Protein AF-A0A1I6L3K9-F1 (afdb_monomer_lite)

Secondary structure (DSSP, 8-state):
---S--THHHHHTT-SS-HHHHHHS-HHHIIIIIIIIIIHHHHHHTSTT-EEEEE----SS-----EEEE-TTS-EEEEEEEEE--SSPP-GGGG--EETTEETTSHHHHHHHHHHHS-TTSTTTSHHHHHHHHTT-EEEEEEEEE-SS------TTGGGGT-SEEEEEE--STT-

Structure (mmCIF, N/CA/C/O backbone):
data_AF-A0A1I6L3K9-F1
#
_entry.id   AF-A0A1I6L3K9-F1
#
loop_
_atom_site.group_PDB
_atom_site.id
_atom_site.type_symbol
_atom_site.label_atom_id
_atom_site.label_alt_id
_atom_site.label_comp_id
_atom_site.label_asym_id
_atom_site.label_entity_id
_atom_site.label_seq_id
_atom_site.pdbx_PDB_ins_code
_atom_site.Cartn_x
_atom_site.Cartn_y
_atom_site.Cartn_z
_atom_site.occupancy
_atom_site.B_iso_or_equiv
_atom_site.auth_seq_id
_atom_site.auth_comp_id
_atom_site.auth_asym_id
_atom_site.auth_atom_id
_atom_site.pdbx_PDB_model_num
ATOM 1 N N . MET A 1 1 ? -0.850 -16.340 -0.230 1.00 39.25 1 MET A N 1
ATOM 2 C CA . MET A 1 1 ? -1.674 -16.307 -1.456 1.00 39.25 1 MET A CA 1
ATOM 3 C C . MET A 1 1 ? -0.752 -16.142 -2.653 1.00 39.25 1 MET A C 1
ATOM 5 O O . MET A 1 1 ? 0.191 -15.374 -2.542 1.00 39.25 1 MET A O 1
ATOM 9 N N . SER A 1 2 ? -0.972 -16.875 -3.748 1.00 36.31 2 SER A N 1
ATOM 10 C CA . SER A 1 2 ? -0.438 -16.487 -5.064 1.00 36.31 2 SER A CA 1
ATOM 11 C C . SER A 1 2 ? -1.512 -15.636 -5.720 1.00 36.31 2 SER A C 1
ATOM 13 O O . SER A 1 2 ? -2.656 -16.085 -5.793 1.00 36.31 2 SER A O 1
ATOM 15 N N . TYR A 1 3 ? -1.167 -14.425 -6.141 1.00 49.56 3 TYR A N 1
ATOM 16 C CA . TYR A 1 3 ? -2.095 -13.594 -6.895 1.00 49.56 3 TYR A CA 1
ATOM 17 C C . TYR A 1 3 ? -2.352 -14.224 -8.271 1.00 49.56 3 TYR A C 1
ATOM 19 O O . TYR A 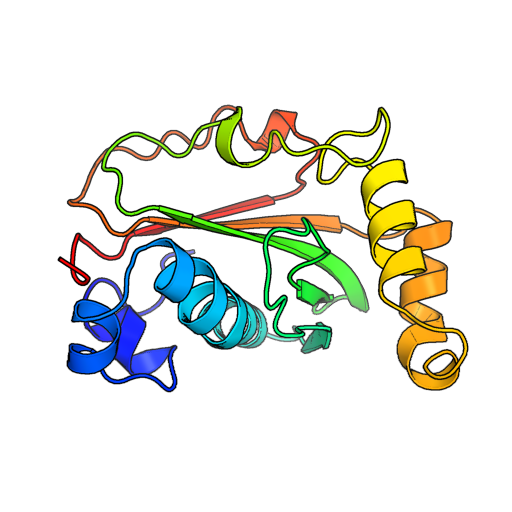1 3 ? -1.430 -14.788 -8.858 1.00 49.56 3 TYR A O 1
ATOM 27 N N . PRO A 1 4 ? -3.595 -14.194 -8.778 1.00 48.88 4 PRO A N 1
ATOM 28 C CA . PRO A 1 4 ? -3.998 -14.952 -9.966 1.00 48.88 4 PRO A CA 1
ATOM 29 C C . PRO A 1 4 ? -3.436 -14.447 -11.312 1.00 48.88 4 PRO A C 1
ATOM 31 O O . PRO A 1 4 ? -3.814 -14.976 -12.353 1.00 48.88 4 PRO A O 1
ATOM 34 N N . GLY A 1 5 ? -2.498 -13.500 -11.321 1.00 58.50 5 GLY A N 1
ATOM 35 C CA . GLY A 1 5 ? -1.764 -13.087 -12.513 1.00 58.50 5 GLY A CA 1
ATOM 36 C C . GLY A 1 5 ? -0.334 -12.742 -12.127 1.00 58.50 5 GLY A C 1
ATOM 37 O O . GLY A 1 5 ? -0.126 -11.846 -11.320 1.00 58.50 5 GLY A O 1
ATOM 38 N N . ASP A 1 6 ? 0.640 -13.459 -12.679 1.00 67.31 6 ASP A N 1
ATOM 39 C CA . ASP A 1 6 ? 2.046 -13.052 -12.638 1.00 67.31 6 ASP A CA 1
ATOM 40 C C . ASP A 1 6 ? 2.389 -12.403 -13.993 1.00 67.31 6 ASP A C 1
ATOM 42 O O . ASP A 1 6 ? 1.779 -12.710 -15.027 1.00 67.31 6 ASP A O 1
ATOM 46 N N . GLY A 1 7 ? 3.393 -11.528 -14.035 1.00 76.25 7 GLY A N 1
ATOM 47 C CA . GLY A 1 7 ? 3.878 -10.988 -15.309 1.00 76.25 7 GLY A CA 1
ATOM 48 C C . GLY A 1 7 ? 2.993 -9.897 -15.916 1.00 76.25 7 GLY A C 1
ATOM 49 O O . GLY A 1 7 ? 2.354 -9.123 -15.217 1.00 76.25 7 GLY A O 1
ATOM 50 N N . GLU A 1 8 ? 2.940 -9.849 -17.248 1.00 82.06 8 GLU A N 1
ATOM 51 C CA . GLU A 1 8 ? 2.113 -8.893 -18.006 1.00 82.06 8 GLU A CA 1
ATOM 52 C C . GLU A 1 8 ? 0.620 -9.020 -17.683 1.00 82.06 8 GLU A C 1
ATOM 54 O O . GLU A 1 8 ? -0.104 -8.024 -17.650 1.00 82.06 8 GLU A O 1
ATOM 59 N N . SER A 1 9 ? 0.167 -10.245 -17.390 1.00 83.25 9 SER A N 1
ATOM 60 C CA . SER A 1 9 ? -1.221 -10.510 -17.001 1.00 83.25 9 SER A CA 1
ATOM 61 C C . SER A 1 9 ? -1.612 -9.807 -15.703 1.00 83.25 9 SER A C 1
ATOM 63 O O . SER A 1 9 ? -2.775 -9.459 -15.532 1.00 83.25 9 SER A O 1
ATOM 65 N N . PHE A 1 10 ? -0.643 -9.561 -14.815 1.00 85.62 10 PHE A N 1
ATOM 66 C CA . PHE A 1 10 ? -0.867 -8.804 -13.595 1.00 85.62 10 PHE A CA 1
ATOM 67 C C . PHE A 1 10 ? -1.257 -7.364 -13.918 1.00 85.62 10 PHE A C 1
ATOM 69 O O . PHE A 1 10 ? -2.342 -6.945 -13.549 1.00 85.62 10 PHE A O 1
ATOM 76 N N . TYR A 1 11 ? -0.427 -6.633 -14.660 1.00 86.25 11 TYR A N 1
ATOM 77 C CA . TYR A 1 11 ? -0.706 -5.231 -14.976 1.00 86.25 11 TYR A CA 1
ATOM 78 C C . TYR A 1 11 ? -1.984 -5.076 -15.798 1.00 86.25 11 TYR A C 1
ATOM 80 O O . TYR A 1 11 ? -2.878 -4.340 -15.421 1.00 86.25 11 TYR A O 1
ATOM 88 N N . THR A 1 12 ? -2.127 -5.864 -16.862 1.00 86.69 12 THR A N 1
ATOM 89 C CA . THR A 1 12 ? -3.289 -5.769 -17.765 1.00 86.69 12 THR A CA 1
ATOM 90 C C . THR A 1 12 ? -4.627 -6.161 -17.137 1.00 86.69 12 THR A C 1
ATOM 92 O O . THR A 1 12 ? -5.667 -5.850 -17.707 1.00 86.69 12 THR A O 1
ATOM 95 N N . SER A 1 13 ? -4.613 -6.877 -16.010 1.00 84.88 13 SER A N 1
ATOM 96 C CA . SER A 1 13 ? -5.835 -7.275 -15.302 1.00 84.88 13 SER A CA 1
ATOM 97 C C . SER A 1 13 ? -6.054 -6.505 -14.007 1.00 84.88 13 SER A C 1
ATOM 99 O O . SER A 1 13 ? -6.991 -6.864 -13.307 1.00 84.88 13 SER A O 1
ATOM 101 N N . ASN A 1 14 ? -5.151 -5.599 -13.621 1.00 85.38 14 ASN A N 1
ATOM 102 C CA . ASN A 1 14 ? -5.256 -4.866 -12.356 1.00 85.38 14 ASN A CA 1
ATOM 103 C C . ASN A 1 14 ? -4.962 -3.364 -12.498 1.00 85.38 14 ASN A C 1
ATOM 105 O O . ASN A 1 14 ? -4.715 -2.703 -11.499 1.00 85.38 14 ASN A O 1
ATOM 109 N N . SER A 1 15 ? -4.867 -2.851 -13.724 1.00 86.31 15 SER A N 1
ATOM 110 C CA . SER A 1 15 ? -4.600 -1.441 -13.983 1.00 86.31 15 SER A CA 1
ATOM 111 C C . SER A 1 15 ? -5.435 -0.944 -15.149 1.00 86.31 15 SER A C 1
ATOM 113 O O . SER A 1 15 ? -5.666 -1.682 -16.114 1.00 86.31 15 SER A O 1
ATOM 115 N N . ASP A 1 16 ? -5.838 0.317 -15.055 1.00 89.38 16 ASP A N 1
ATOM 116 C CA . ASP A 1 16 ? -6.509 1.057 -16.116 1.00 89.38 16 ASP A CA 1
ATOM 117 C C . ASP A 1 16 ? -5.532 1.468 -17.231 1.00 89.38 16 ASP A C 1
ATOM 119 O O . ASP A 1 16 ? -5.948 1.750 -18.361 1.00 89.38 16 ASP A O 1
ATOM 123 N N . TYR A 1 17 ? -4.225 1.432 -16.956 1.00 89.38 17 TYR A N 1
ATOM 124 C CA . TYR A 1 17 ? -3.174 1.704 -17.926 1.00 89.38 17 TYR A CA 1
ATOM 125 C C . TYR A 1 17 ? -2.864 0.475 -18.781 1.00 89.38 17 TYR A C 1
ATOM 127 O O . TYR A 1 17 ? -2.701 -0.656 -18.307 1.00 89.38 17 TYR A O 1
ATOM 135 N N . SER A 1 18 ? -2.686 0.698 -20.082 1.00 91.94 18 SER A N 1
ATOM 136 C CA . SER A 1 18 ? -2.143 -0.338 -20.949 1.00 91.94 18 SER A CA 1
ATOM 137 C C . SER A 1 18 ? -0.681 -0.624 -20.605 1.00 91.94 18 SER A C 1
ATOM 139 O O . SER A 1 18 ? 0.067 0.226 -20.122 1.00 91.94 18 SER A O 1
ATOM 141 N N . LEU A 1 19 ? -0.226 -1.838 -20.918 1.00 90.81 19 LEU A N 1
ATOM 142 C CA . LEU A 1 19 ? 1.160 -2.223 -20.665 1.00 90.81 19 LEU A CA 1
ATOM 143 C C . LEU A 1 19 ? 2.177 -1.325 -21.393 1.00 90.81 19 LEU A C 1
ATOM 145 O O . LEU A 1 19 ? 3.282 -1.121 -20.892 1.00 90.81 19 LEU A O 1
ATOM 149 N N . ASP A 1 20 ? 1.818 -0.807 -22.566 1.00 92.81 20 ASP A N 1
ATOM 150 C CA . ASP A 1 20 ? 2.685 0.098 -23.318 1.00 92.81 20 ASP A CA 1
ATOM 151 C C . ASP A 1 20 ? 2.799 1.461 -22.617 1.00 92.81 20 ASP A C 1
ATOM 153 O O . ASP A 1 20 ? 3.908 1.975 -22.500 1.00 92.81 20 ASP A O 1
ATOM 157 N N . GLU A 1 21 ? 1.705 1.991 -22.055 1.00 93.50 21 GLU A N 1
ATOM 158 C CA . GLU A 1 21 ? 1.731 3.216 -21.238 1.00 93.50 21 GLU A CA 1
ATOM 159 C C . GLU A 1 21 ? 2.602 3.029 -19.990 1.00 93.50 21 GLU A C 1
ATOM 161 O O . GLU A 1 21 ? 3.506 3.826 -19.742 1.00 93.50 21 GLU A O 1
ATOM 166 N N . ILE A 1 22 ? 2.423 1.921 -19.264 1.00 91.75 22 ILE A N 1
ATOM 167 C CA . ILE A 1 22 ? 3.202 1.613 -18.052 1.00 91.75 22 ILE A CA 1
ATOM 168 C C . ILE A 1 22 ? 4.707 1.525 -18.354 1.00 91.75 22 ILE A C 1
ATOM 170 O O . ILE A 1 22 ? 5.534 1.941 -17.545 1.00 91.75 22 ILE A O 1
ATOM 174 N N . ARG A 1 23 ? 5.098 0.995 -19.519 1.00 92.06 23 ARG A N 1
A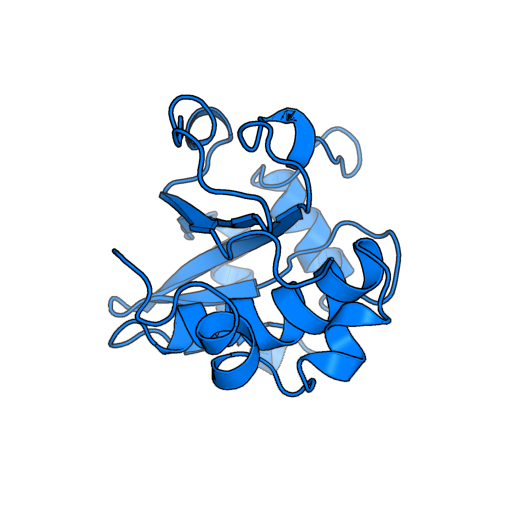TOM 175 C CA . ARG A 1 23 ? 6.512 0.899 -19.934 1.00 92.06 23 ARG A CA 1
ATOM 176 C C . ARG A 1 23 ? 7.146 2.248 -20.272 1.00 92.06 23 ARG A C 1
ATOM 178 O O . ARG A 1 23 ? 8.372 2.357 -20.260 1.00 92.06 23 ARG A O 1
ATOM 185 N N . GLU A 1 24 ? 6.341 3.252 -20.602 1.00 92.69 24 GLU A N 1
ATOM 186 C CA . GLU A 1 24 ? 6.807 4.617 -20.863 1.00 92.69 24 GLU A CA 1
ATOM 187 C C . GLU A 1 24 ? 6.917 5.453 -19.576 1.00 92.69 24 GLU A C 1
ATOM 189 O O . GLU A 1 24 ? 7.620 6.469 -19.559 1.00 92.69 24 GLU A O 1
ATOM 194 N N . MET A 1 25 ? 6.277 5.007 -18.491 1.00 91.81 25 MET A N 1
ATOM 195 C CA . MET A 1 25 ? 6.297 5.660 -17.185 1.00 91.81 25 MET A CA 1
ATOM 196 C C . MET A 1 25 ? 7.617 5.438 -16.444 1.00 91.81 25 MET A C 1
ATOM 198 O O . MET A 1 25 ? 8.322 4.437 -16.601 1.00 91.81 25 MET A O 1
ATOM 202 N N . ASN A 1 26 ? 7.966 6.395 -15.586 1.00 90.50 26 ASN A N 1
ATOM 203 C CA . ASN A 1 26 ? 9.093 6.227 -14.680 1.00 90.50 26 ASN A CA 1
ATOM 204 C C . ASN A 1 26 ? 8.649 5.448 -13.419 1.00 90.50 26 ASN A C 1
ATOM 206 O O . ASN A 1 26 ? 7.466 5.369 -13.112 1.00 90.50 26 ASN A O 1
ATOM 210 N N . ASN A 1 27 ? 9.586 4.875 -12.653 1.00 89.00 27 ASN A N 1
ATOM 211 C CA . ASN A 1 27 ? 9.233 4.048 -11.486 1.00 89.00 27 ASN A CA 1
ATOM 212 C C . ASN A 1 27 ? 8.399 4.772 -10.415 1.00 89.00 27 ASN A C 1
ATOM 214 O O . ASN A 1 27 ? 7.709 4.101 -9.658 1.00 89.00 27 ASN A O 1
ATOM 218 N N . GLN A 1 28 ? 8.544 6.090 -10.277 1.00 87.88 28 GLN A N 1
ATOM 219 C CA . GLN A 1 28 ? 7.754 6.866 -9.327 1.00 87.88 28 GLN A CA 1
ATOM 220 C C . GLN A 1 28 ? 6.300 6.936 -9.795 1.00 87.88 28 GLN A C 1
ATOM 222 O O . GLN A 1 28 ? 5.419 6.614 -9.010 1.00 87.88 28 GLN A O 1
ATOM 227 N N . ASP A 1 29 ? 6.079 7.249 -11.072 1.00 90.19 29 ASP A N 1
ATOM 228 C CA . ASP A 1 29 ? 4.739 7.313 -11.668 1.00 90.19 29 ASP A CA 1
ATOM 229 C C . ASP A 1 29 ? 4.073 5.927 -11.652 1.00 90.19 29 ASP A C 1
ATOM 231 O O . ASP A 1 29 ? 2.916 5.803 -11.289 1.00 90.19 29 ASP A O 1
ATOM 235 N N . ILE A 1 30 ? 4.813 4.847 -11.943 1.00 90.50 30 ILE A N 1
ATOM 236 C CA . ILE A 1 30 ? 4.281 3.475 -11.807 1.00 90.50 30 ILE A CA 1
ATOM 237 C C . ILE A 1 30 ? 3.890 3.182 -10.350 1.00 90.50 30 ILE A C 1
ATOM 239 O O . ILE A 1 30 ? 2.927 2.468 -10.095 1.00 90.50 30 ILE A O 1
ATOM 243 N N . GLY A 1 31 ? 4.653 3.688 -9.380 1.00 89.56 31 GLY A N 1
ATOM 244 C CA . GLY A 1 31 ? 4.325 3.525 -7.967 1.00 89.56 31 GLY A CA 1
ATOM 245 C C . GLY A 1 31 ? 3.006 4.193 -7.602 1.00 89.56 31 GLY A C 1
ATOM 246 O O . GLY A 1 31 ? 2.108 3.512 -7.121 1.00 89.56 31 GLY A O 1
ATOM 247 N N . ALA A 1 32 ? 2.897 5.486 -7.892 1.00 87.12 32 ALA A N 1
ATOM 248 C CA . ALA A 1 32 ? 1.748 6.297 -7.509 1.00 87.12 32 ALA A CA 1
ATOM 249 C C . ALA A 1 32 ? 0.505 6.005 -8.368 1.00 87.12 32 ALA A C 1
ATOM 251 O O . ALA A 1 32 ? -0.546 5.650 -7.851 1.00 87.12 32 ALA A O 1
ATOM 252 N N . ASP A 1 33 ? 0.631 6.093 -9.690 1.00 88.12 33 ASP A N 1
ATOM 253 C CA . ASP A 1 33 ? -0.531 6.112 -10.586 1.00 88.12 33 ASP A CA 1
ATOM 254 C C . ASP A 1 33 ? -1.013 4.704 -10.959 1.00 88.12 33 ASP A C 1
ATOM 256 O O . ASP A 1 33 ? -2.161 4.509 -11.319 1.00 88.12 33 ASP A O 1
ATOM 260 N N . VAL A 1 34 ? -0.136 3.698 -10.911 1.00 90.31 34 VAL A N 1
ATOM 261 C CA . VAL A 1 34 ? -0.488 2.328 -11.328 1.00 90.31 34 VAL A CA 1
ATOM 262 C C . VAL A 1 34 ? -0.636 1.417 -10.117 1.00 90.31 34 VAL A C 1
ATOM 264 O O . VAL A 1 34 ? -1.580 0.637 -10.017 1.00 90.31 34 VAL A O 1
ATOM 267 N N . VAL A 1 35 ? 0.331 1.451 -9.199 1.00 90.88 35 VAL A N 1
ATOM 268 C CA . VAL A 1 35 ? 0.367 0.503 -8.084 1.00 90.88 35 VAL A CA 1
ATOM 269 C C . VAL A 1 35 ? -0.513 0.944 -6.917 1.00 90.88 35 VAL A C 1
ATOM 271 O O . VAL A 1 35 ? -1.239 0.104 -6.388 1.00 90.88 35 VAL A O 1
ATOM 274 N N . GLU A 1 36 ? -0.435 2.208 -6.504 1.00 90.06 36 GLU A N 1
ATOM 275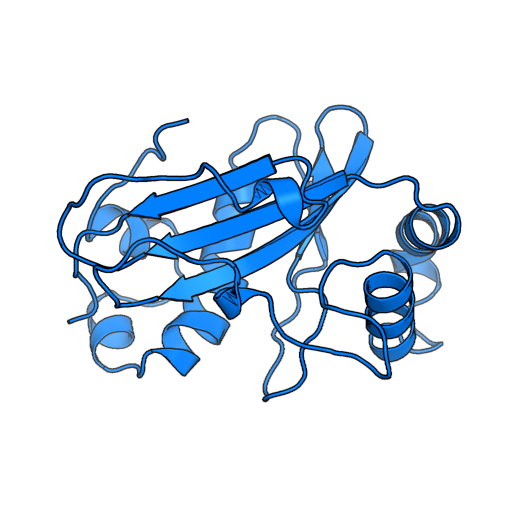 C CA . GLU A 1 36 ? -1.232 2.762 -5.401 1.00 90.06 36 GLU A CA 1
ATOM 276 C C . GLU A 1 36 ? -2.692 3.014 -5.809 1.00 90.06 36 GLU A C 1
ATOM 278 O O . GLU A 1 36 ? -3.582 2.660 -5.040 1.00 90.06 36 GLU A O 1
ATOM 283 N N . GLU A 1 37 ? -2.944 3.548 -7.010 1.00 87.62 37 GLU A N 1
ATOM 284 C CA . GLU A 1 37 ? -4.298 3.916 -7.464 1.00 87.62 37 GLU A CA 1
ATOM 285 C C . GLU A 1 37 ? -5.124 2.727 -7.987 1.00 87.62 37 GLU A C 1
ATOM 287 O O . GLU A 1 37 ? -6.265 2.550 -7.565 1.00 87.62 37 GLU A O 1
ATOM 292 N N . ASP A 1 38 ? -4.552 1.868 -8.839 1.00 89.31 38 ASP A N 1
ATOM 293 C CA . ASP A 1 38 ? -5.323 0.776 -9.451 1.00 89.31 38 ASP A CA 1
ATOM 294 C C . ASP A 1 38 ? -5.084 -0.567 -8.749 1.00 89.31 38 ASP A C 1
ATOM 296 O O . ASP A 1 38 ? -5.992 -1.232 -8.238 1.00 89.31 38 ASP A O 1
ATOM 300 N N . ILE A 1 39 ? -3.819 -0.995 -8.728 1.00 90.62 39 ILE A N 1
ATOM 301 C CA . ILE A 1 39 ? -3.481 -2.387 -8.434 1.00 90.62 39 ILE A CA 1
ATOM 302 C C . ILE A 1 39 ? -3.745 -2.714 -6.969 1.00 90.62 39 ILE A C 1
ATOM 304 O O . ILE A 1 39 ? -4.320 -3.759 -6.673 1.00 90.62 39 ILE A O 1
ATOM 308 N N . ALA A 1 40 ? -3.277 -1.896 -6.027 1.00 91.38 40 ALA A N 1
ATOM 309 C CA . ALA A 1 40 ? -3.404 -2.219 -4.611 1.00 91.38 40 ALA A CA 1
ATOM 310 C C . ALA A 1 40 ? -4.869 -2.263 -4.139 1.00 91.38 40 ALA A C 1
ATOM 312 O O . ALA A 1 40 ? -5.218 -3.276 -3.516 1.00 91.38 40 ALA A O 1
ATOM 313 N N . PRO A 1 41 ? -5.735 -1.281 -4.465 1.00 91.62 41 PRO A N 1
ATOM 314 C CA . PRO A 1 41 ? -7.165 -1.366 -4.186 1.00 91.62 41 PRO A CA 1
ATOM 315 C C . PRO A 1 41 ? -7.801 -2.613 -4.800 1.00 91.62 41 PRO A C 1
ATOM 317 O O . PRO A 1 41 ? -8.414 -3.397 -4.076 1.00 91.62 41 PRO A O 1
ATOM 320 N N . GLU A 1 42 ? -7.552 -2.902 -6.082 1.00 91.00 42 GLU A N 1
ATOM 321 C CA . GLU A 1 42 ? -8.132 -4.086 -6.722 1.00 91.00 42 GLU A CA 1
ATOM 322 C C . GLU A 1 42 ? -7.651 -5.400 -6.075 1.00 91.00 42 GLU A C 1
ATOM 324 O O . GLU A 1 42 ? -8.423 -6.346 -5.871 1.00 91.00 42 GLU A O 1
ATOM 329 N N . LEU A 1 43 ? -6.372 -5.492 -5.698 1.00 89.12 43 LEU A N 1
ATOM 330 C CA . LEU A 1 43 ? -5.844 -6.659 -4.988 1.00 89.12 43 LEU A CA 1
ATOM 331 C C . LEU A 1 43 ? -6.476 -6.852 -3.606 1.00 89.12 43 LEU A C 1
ATOM 333 O O . LEU A 1 43 ? -6.502 -7.988 -3.112 1.00 89.12 43 LEU A O 1
ATOM 337 N N . ILE A 1 44 ? -6.919 -5.770 -2.967 1.00 91.56 44 ILE A N 1
ATOM 338 C CA . ILE A 1 44 ? -7.634 -5.802 -1.694 1.00 91.56 44 ILE A CA 1
ATOM 339 C C . ILE A 1 44 ? -9.085 -6.230 -1.920 1.00 91.56 44 ILE A C 1
ATOM 341 O O . ILE A 1 44 ? -9.513 -7.191 -1.287 1.00 91.56 44 ILE A O 1
ATOM 345 N N . GLU A 1 45 ? -9.806 -5.618 -2.859 1.00 90.62 45 GLU A N 1
ATOM 346 C CA . GLU A 1 45 ? -11.216 -5.932 -3.155 1.00 90.62 45 GLU A CA 1
ATOM 347 C C . GLU A 1 45 ? -11.426 -7.361 -3.680 1.00 90.62 45 GLU A C 1
ATOM 349 O O . GLU A 1 45 ? -12.479 -7.971 -3.495 1.00 90.62 45 GLU A O 1
ATOM 354 N N . ARG A 1 46 ? -10.401 -7.966 -4.293 1.00 89.56 46 ARG A N 1
ATOM 355 C CA . ARG A 1 46 ? -10.422 -9.389 -4.677 1.00 89.56 46 ARG A CA 1
ATOM 356 C C . ARG A 1 46 ? -10.423 -10.349 -3.482 1.00 89.56 46 ARG A C 1
ATOM 358 O O . ARG A 1 46 ? -10.641 -11.551 -3.672 1.00 89.56 46 ARG A O 1
ATOM 365 N N . ARG A 1 47 ? -10.131 -9.876 -2.267 1.00 89.88 47 ARG A N 1
ATOM 366 C CA . ARG A 1 47 ? -10.222 -10.681 -1.043 1.00 89.88 47 ARG A CA 1
ATOM 367 C C . ARG A 1 47 ? -11.695 -10.767 -0.640 1.00 89.88 47 ARG A C 1
ATOM 369 O O . ARG A 1 47 ? -12.365 -9.758 -0.477 1.00 89.88 47 ARG A O 1
ATOM 376 N N . ASP A 1 48 ? -12.199 -11.987 -0.471 1.00 92.31 48 ASP A N 1
ATOM 377 C CA . ASP A 1 48 ? -13.618 -12.217 -0.171 1.00 92.31 48 ASP A CA 1
ATOM 378 C C . ASP A 1 48 ? -14.058 -11.464 1.095 1.00 92.31 48 ASP A C 1
ATOM 380 O O . ASP A 1 48 ? -13.467 -11.643 2.161 1.00 92.31 48 ASP A O 1
ATOM 384 N N . GLY A 1 49 ? -15.080 -10.616 0.956 1.00 91.88 49 GLY A N 1
ATOM 385 C CA . GLY A 1 49 ? -15.638 -9.800 2.035 1.00 91.88 49 GLY A CA 1
ATOM 386 C C . GLY A 1 49 ? -14.863 -8.525 2.381 1.00 91.88 49 GLY A C 1
ATOM 387 O O . GLY A 1 49 ? -15.229 -7.881 3.359 1.00 91.88 49 GLY A O 1
ATOM 388 N N . TRP A 1 50 ? -13.821 -8.162 1.630 1.00 95.25 50 TRP A N 1
ATOM 389 C CA . TRP A 1 50 ? -13.091 -6.911 1.844 1.00 95.25 50 TRP A CA 1
ATOM 390 C C . TRP A 1 50 ? -13.683 -5.764 1.027 1.00 95.25 50 TRP A C 1
ATOM 392 O O . TRP A 1 50 ? -14.199 -5.981 -0.067 1.00 95.25 50 TRP A O 1
ATOM 402 N N . ASP A 1 51 ? -13.578 -4.553 1.568 1.00 94.38 51 ASP A N 1
ATOM 403 C CA . ASP A 1 51 ? -14.091 -3.321 0.966 1.00 94.38 51 ASP A CA 1
ATOM 404 C C . ASP A 1 51 ? -13.064 -2.196 1.132 1.00 94.38 51 ASP A C 1
ATOM 406 O O . ASP A 1 51 ? -12.555 -1.986 2.238 1.00 94.38 51 ASP A O 1
ATOM 410 N N . VAL A 1 52 ? -12.721 -1.494 0.051 1.00 92.12 52 VAL A N 1
ATOM 411 C CA . VAL A 1 52 ? -11.811 -0.342 0.112 1.00 92.12 52 VAL A CA 1
ATOM 412 C C . VAL A 1 52 ? -12.619 0.893 0.496 1.00 92.12 52 VAL A C 1
ATOM 414 O O . VAL A 1 52 ? -13.576 1.265 -0.172 1.00 92.12 52 VAL A O 1
ATOM 417 N N . VAL A 1 53 ? -12.231 1.525 1.602 1.00 90.19 53 VAL A N 1
ATOM 418 C CA . VAL A 1 53 ? -12.926 2.684 2.184 1.00 90.19 53 VAL A CA 1
ATOM 419 C C . VAL A 1 53 ? -12.247 3.990 1.781 1.00 90.19 53 VAL A C 1
ATOM 421 O O . VAL A 1 53 ? -12.912 5.006 1.631 1.00 90.19 53 VAL A O 1
ATOM 424 N N . TYR A 1 54 ? -10.925 3.965 1.622 1.00 85.88 54 TYR A N 1
ATOM 425 C CA . TYR A 1 54 ? -10.121 5.107 1.201 1.00 85.88 54 TYR A CA 1
ATOM 426 C C . TYR A 1 54 ? -8.994 4.627 0.292 1.00 85.88 54 TYR A C 1
ATOM 428 O O . TYR A 1 54 ? -8.250 3.722 0.672 1.00 85.88 54 TYR A O 1
ATOM 436 N N . ALA A 1 55 ? -8.867 5.252 -0.871 1.00 80.94 55 ALA A N 1
ATOM 437 C CA . ALA A 1 55 ? -7.731 5.141 -1.777 1.00 80.94 55 ALA A CA 1
ATOM 438 C C . ALA A 1 55 ? -7.724 6.415 -2.633 1.00 80.94 55 ALA A C 1
ATOM 440 O O . ALA A 1 55 ? -8.433 6.498 -3.633 1.00 80.94 55 ALA A O 1
ATOM 441 N N . GLU A 1 56 ? -7.019 7.456 -2.187 1.00 70.00 56 GLU A N 1
ATOM 442 C CA . GLU A 1 56 ? -6.901 8.703 -2.951 1.00 70.00 56 GLU A CA 1
ATOM 443 C C . GLU A 1 56 ? -5.498 8.873 -3.525 1.00 70.00 56 GLU A C 1
ATOM 445 O O . GLU A 1 56 ? -4.494 8.634 -2.852 1.00 70.00 56 GLU A O 1
ATOM 450 N N . GLN A 1 57 ? -5.442 9.372 -4.762 1.00 62.31 57 GLN A N 1
ATOM 451 C CA . GLN A 1 57 ? -4.201 9.658 -5.470 1.00 62.31 57 GLN A CA 1
ATOM 452 C C . GLN A 1 57 ? -3.412 10.788 -4.782 1.00 62.31 57 GLN A C 1
ATOM 454 O O . GLN A 1 57 ? -3.666 11.985 -4.960 1.00 62.31 57 GLN A O 1
ATOM 459 N N . LYS A 1 58 ? -2.406 10.372 -4.009 1.00 59.91 58 LYS A N 1
ATOM 460 C CA . LYS A 1 58 ? -1.287 11.149 -3.452 1.00 59.91 58 LYS A CA 1
ATOM 461 C C . LYS A 1 58 ? -0.402 11.801 -4.515 1.00 59.91 58 LYS A C 1
ATOM 463 O O . LYS A 1 58 ? 0.754 11.419 -4.645 1.00 59.91 58 LYS A O 1
ATOM 468 N N . GLY A 1 59 ? -0.867 12.788 -5.280 1.00 42.44 59 GLY A N 1
ATOM 469 C CA . GLY A 1 59 ? 0.015 13.521 -6.198 1.00 42.44 59 GLY A CA 1
ATOM 470 C C . GLY A 1 59 ? 1.123 14.289 -5.452 1.00 42.44 59 GLY A C 1
ATOM 471 O O . GLY A 1 59 ? 0.899 15.415 -5.016 1.00 42.44 59 GLY A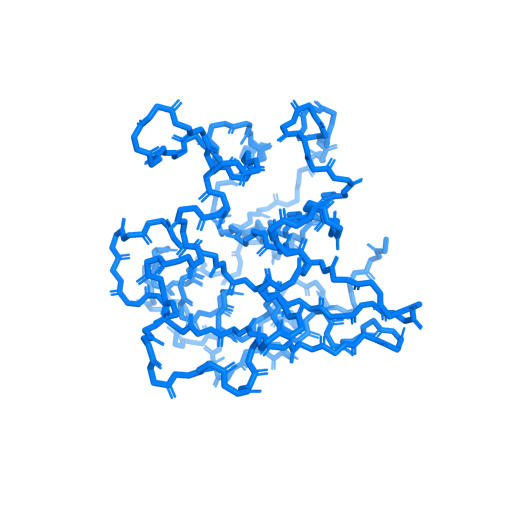 O 1
ATOM 472 N N . GLY A 1 60 ? 2.334 13.733 -5.308 1.00 49.47 60 GLY A N 1
ATOM 473 C CA . GLY A 1 60 ? 3.465 14.447 -4.698 1.00 49.47 60 GLY A CA 1
ATOM 474 C C . GLY A 1 60 ? 4.471 13.583 -3.934 1.00 49.47 60 GLY A C 1
ATOM 475 O O . GLY A 1 60 ? 4.504 12.368 -4.050 1.00 49.47 60 GLY A O 1
ATOM 476 N N . THR A 1 61 ? 5.356 14.240 -3.175 1.00 52.56 61 THR A N 1
ATOM 477 C CA . THR A 1 61 ? 6.367 13.601 -2.306 1.00 52.56 61 THR A CA 1
ATOM 478 C C . THR A 1 61 ? 5.907 13.448 -0.854 1.00 52.56 61 THR A C 1
ATOM 480 O O . THR A 1 61 ? 6.739 13.163 0.007 1.00 52.56 61 THR A O 1
ATOM 483 N N . ASP A 1 62 ? 4.642 13.746 -0.553 1.00 59.72 62 ASP A N 1
ATOM 484 C CA . ASP A 1 62 ? 4.142 13.677 0.817 1.00 59.72 62 ASP A CA 1
ATOM 485 C C . ASP A 1 62 ? 3.777 12.233 1.164 1.00 59.72 62 ASP A C 1
ATOM 487 O O . ASP A 1 62 ? 3.050 11.575 0.424 1.00 59.72 62 ASP A O 1
ATOM 491 N N . ALA A 1 63 ? 4.337 11.724 2.258 1.00 67.75 63 ALA A N 1
ATOM 492 C CA . ALA A 1 63 ? 4.132 10.345 2.679 1.00 67.75 63 ALA A CA 1
ATOM 493 C C . ALA A 1 63 ? 2.806 10.280 3.435 1.00 67.75 63 ALA A C 1
ATOM 495 O O . ALA A 1 63 ? 2.751 10.662 4.604 1.00 67.75 63 ALA A O 1
ATOM 496 N N . GLY A 1 64 ? 1.741 9.889 2.748 1.00 80.00 64 GLY A N 1
ATOM 497 C CA . GLY A 1 64 ? 0.392 9.794 3.293 1.00 80.00 64 GLY A CA 1
ATOM 498 C C . GLY A 1 64 ? -0.074 8.363 3.526 1.00 80.00 64 GLY A C 1
ATOM 499 O O . GLY A 1 64 ? 0.675 7.427 3.266 1.00 80.00 64 GLY A O 1
ATOM 500 N N . ILE A 1 65 ? -1.302 8.185 4.017 1.00 86.56 65 ILE A N 1
ATOM 501 C CA . ILE A 1 65 ? -1.932 6.858 4.035 1.00 86.56 65 ILE A CA 1
ATOM 502 C C . ILE A 1 65 ? -2.319 6.492 2.603 1.00 86.56 65 ILE A C 1
ATOM 504 O O . ILE A 1 65 ? -3.054 7.246 1.969 1.00 86.56 65 ILE A O 1
ATOM 508 N N . ASP A 1 66 ? -1.855 5.342 2.112 1.00 89.50 66 ASP A N 1
ATOM 509 C CA . ASP A 1 66 ? -2.134 4.918 0.735 1.00 89.50 66 ASP A CA 1
ATOM 510 C C . ASP A 1 66 ? -3.551 4.340 0.609 1.00 89.50 66 ASP A C 1
ATOM 512 O O . ASP A 1 66 ? -4.365 4.836 -0.166 1.00 89.50 66 ASP A O 1
ATOM 516 N N . VAL A 1 67 ? -3.875 3.304 1.399 1.00 91.88 67 VAL A N 1
ATOM 517 C CA . VAL A 1 67 ? -5.183 2.631 1.342 1.00 91.88 67 VAL A CA 1
ATOM 518 C C . VAL A 1 67 ? -5.720 2.317 2.738 1.00 91.88 67 VAL A C 1
ATOM 520 O O . VAL A 1 67 ? -5.005 1.796 3.597 1.00 91.88 67 VAL A O 1
ATOM 523 N N . ILE A 1 68 ? -7.015 2.554 2.952 1.00 92.88 68 ILE A N 1
ATOM 524 C CA . ILE A 1 68 ? -7.766 2.058 4.113 1.00 92.88 68 ILE A CA 1
ATOM 525 C C . ILE A 1 68 ? -8.866 1.133 3.612 1.00 92.88 68 ILE A C 1
ATOM 527 O O . ILE A 1 68 ? -9.661 1.500 2.750 1.00 92.88 68 ILE A O 1
ATOM 531 N N . ALA A 1 69 ? -8.940 -0.058 4.188 1.00 95.19 69 ALA A N 1
ATOM 532 C CA . ALA A 1 69 ? -9.946 -1.055 3.863 1.00 95.19 69 ALA A CA 1
ATOM 533 C C . ALA A 1 69 ? -10.663 -1.558 5.116 1.00 95.19 69 ALA A C 1
ATOM 535 O O . ALA A 1 69 ? -10.198 -1.376 6.244 1.00 95.19 69 ALA A O 1
ATOM 536 N N . LYS A 1 70 ? -11.791 -2.227 4.905 1.00 95.94 70 LYS A N 1
ATOM 537 C CA . LYS A 1 70 ? -12.513 -3.002 5.906 1.00 95.94 70 LYS A CA 1
ATOM 538 C C . LYS A 1 70 ? -12.421 -4.472 5.522 1.00 95.94 70 LYS A C 1
ATOM 540 O O . LYS A 1 70 ? -12.712 -4.832 4.385 1.00 95.94 70 LYS A O 1
ATOM 545 N N . ASP A 1 71 ? -11.962 -5.313 6.443 1.00 95.50 71 ASP A N 1
ATOM 546 C CA . ASP A 1 71 ? -11.881 -6.753 6.204 1.00 95.50 71 ASP A CA 1
ATOM 547 C C . ASP A 1 71 ? -13.250 -7.444 6.340 1.00 95.50 71 ASP A C 1
ATOM 549 O O . ASP A 1 71 ? -14.241 -6.843 6.760 1.00 95.50 71 ASP A O 1
ATOM 553 N N . ALA A 1 72 ? -13.291 -8.738 6.014 1.00 94.31 72 ALA A N 1
ATOM 554 C CA . ALA A 1 72 ? -14.505 -9.556 6.078 1.00 94.31 72 ALA A CA 1
ATOM 555 C C . ALA A 1 72 ? -15.148 -9.644 7.476 1.00 94.31 72 ALA A C 1
ATOM 557 O O . ALA A 1 72 ? -16.339 -9.941 7.585 1.00 94.31 72 ALA A O 1
ATOM 558 N N . ASP A 1 73 ? -14.376 -9.393 8.535 1.00 95.19 73 ASP A N 1
ATOM 559 C CA . ASP A 1 73 ? -14.845 -9.391 9.922 1.00 95.19 73 ASP A CA 1
ATOM 560 C C . ASP A 1 73 ? -15.284 -7.985 10.378 1.00 95.19 73 ASP A C 1
ATOM 562 O O . ASP A 1 73 ? -15.801 -7.817 11.485 1.00 95.19 73 ASP A O 1
ATOM 566 N N . GLY A 1 74 ? -15.132 -6.974 9.519 1.00 92.88 74 GLY A N 1
ATOM 567 C CA . GLY A 1 74 ? -15.496 -5.591 9.784 1.00 92.88 74 GLY A CA 1
ATOM 568 C C . GLY A 1 74 ? -14.395 -4.758 10.444 1.00 92.88 74 GLY A C 1
ATOM 569 O O . GLY A 1 74 ? -14.692 -3.639 10.863 1.00 92.88 74 GLY A O 1
ATOM 570 N N . ASN A 1 75 ? -13.161 -5.260 10.549 1.00 95.19 75 ASN A N 1
ATOM 571 C CA . ASN A 1 75 ? -12.046 -4.508 11.126 1.00 95.19 75 ASN A CA 1
ATOM 572 C C . ASN A 1 75 ? -11.405 -3.599 10.077 1.00 95.19 75 ASN A C 1
ATOM 574 O O . ASN A 1 75 ? -11.289 -3.974 8.908 1.00 95.19 75 ASN A O 1
ATOM 578 N N . TYR A 1 76 ? -10.929 -2.432 10.508 1.00 95.94 76 TYR A N 1
ATOM 579 C CA . TYR A 1 76 ? -10.173 -1.541 9.635 1.00 95.94 76 TYR A CA 1
ATOM 580 C C . TYR A 1 76 ? -8.744 -2.034 9.430 1.00 95.94 76 TYR A C 1
ATOM 582 O O . TYR A 1 76 ? -8.095 -2.541 10.348 1.00 95.94 76 TYR A O 1
ATOM 590 N N . VAL A 1 77 ? -8.251 -1.859 8.209 1.00 95.69 77 VAL A N 1
ATOM 591 C CA . VAL A 1 77 ? -6.903 -2.225 7.792 1.00 95.69 77 VAL A CA 1
ATOM 592 C C . VAL A 1 77 ? -6.288 -1.047 7.057 1.00 95.69 77 VAL A C 1
ATOM 594 O O . VAL A 1 77 ? -6.805 -0.617 6.029 1.00 95.69 77 VAL A O 1
ATOM 597 N N . ILE A 1 78 ? -5.178 -0.541 7.580 1.00 94.12 78 ILE A N 1
ATOM 598 C CA . ILE A 1 78 ? -4.389 0.520 6.957 1.00 94.12 78 ILE A CA 1
ATOM 599 C C . ILE A 1 78 ? -3.254 -0.155 6.208 1.00 94.12 78 ILE A C 1
ATOM 601 O O . ILE A 1 78 ? -2.455 -0.886 6.800 1.00 94.12 78 ILE A O 1
ATOM 605 N N . THR A 1 79 ? -3.221 0.047 4.898 1.00 93.25 79 THR A N 1
ATOM 606 C CA . THR A 1 79 ? -2.297 -0.636 4.002 1.00 93.25 79 THR A CA 1
ATOM 607 C C . THR A 1 79 ? -1.355 0.371 3.380 1.00 93.25 79 THR A C 1
ATOM 609 O O . THR A 1 79 ? -1.781 1.272 2.667 1.00 93.25 79 THR A O 1
ATOM 612 N N . GLU A 1 80 ? -0.068 0.169 3.628 1.00 92.25 80 GLU A N 1
ATOM 613 C CA . GLU A 1 80 ? 0.994 0.873 2.926 1.00 92.25 80 GLU A CA 1
ATOM 614 C C . GLU A 1 80 ? 1.348 0.117 1.644 1.00 92.25 80 GLU A C 1
ATOM 616 O O . GLU A 1 80 ? 1.527 -1.107 1.640 1.00 92.25 80 GLU A O 1
ATOM 621 N N . VAL A 1 81 ? 1.508 0.840 0.552 1.00 91.25 81 VAL A N 1
ATOM 622 C CA . VAL A 1 81 ? 1.753 0.299 -0.772 1.00 91.25 81 VAL A CA 1
ATOM 623 C C . VAL A 1 81 ? 3.114 0.785 -1.256 1.00 91.25 81 VAL A C 1
ATOM 625 O O . VAL A 1 81 ? 3.506 1.930 -1.079 1.00 91.25 81 VAL A O 1
ATOM 628 N N . LYS A 1 82 ? 3.909 -0.116 -1.841 1.00 90.44 82 LYS A N 1
ATOM 629 C CA . LYS A 1 82 ? 5.214 0.239 -2.409 1.00 90.44 82 LYS A CA 1
ATOM 630 C C . LYS A 1 82 ? 5.459 -0.439 -3.741 1.00 90.44 82 LYS A C 1
ATOM 632 O O . LYS A 1 82 ? 5.283 -1.649 -3.882 1.00 90.44 82 LYS A O 1
ATOM 637 N N . PHE A 1 83 ? 6.042 0.309 -4.668 1.00 90.81 83 PHE A N 1
ATOM 638 C CA . PHE A 1 83 ? 6.595 -0.232 -5.903 1.00 90.81 83 PHE A CA 1
ATOM 639 C C . PHE A 1 83 ? 8.128 -0.276 -5.888 1.00 90.81 83 PHE A C 1
ATOM 641 O O . PHE A 1 83 ? 8.811 0.599 -5.352 1.00 90.81 83 PHE A O 1
ATOM 648 N N . THR A 1 84 ? 8.709 -1.305 -6.508 1.00 88.44 84 THR A N 1
ATOM 649 C CA . THR A 1 84 ? 10.149 -1.340 -6.777 1.00 88.44 84 THR A CA 1
ATOM 650 C C . THR A 1 84 ? 10.502 -2.160 -8.011 1.00 88.44 84 THR A C 1
ATOM 652 O O . THR A 1 84 ? 10.246 -3.357 -8.086 1.00 88.44 84 THR A O 1
ATOM 655 N N . GLY A 1 85 ? 11.231 -1.542 -8.943 1.00 86.94 85 GLY A N 1
ATOM 656 C CA . GLY A 1 85 ? 11.862 -2.243 -10.065 1.00 86.94 85 GLY A CA 1
ATOM 657 C C . GLY A 1 85 ? 13.189 -2.936 -9.706 1.00 86.94 85 GLY A C 1
ATOM 658 O O . GLY A 1 85 ? 13.938 -3.361 -10.592 1.00 86.94 85 GLY A O 1
ATOM 659 N N . LYS A 1 86 ? 13.596 -2.968 -8.428 1.00 84.25 86 LYS A N 1
ATOM 660 C CA . LYS A 1 86 ? 14.879 -3.562 -8.008 1.00 84.25 86 LYS A CA 1
ATOM 661 C C . LYS A 1 86 ? 14.722 -5.066 -7.787 1.00 84.25 86 LYS A C 1
ATOM 663 O O . LYS A 1 86 ? 13.768 -5.512 -7.164 1.00 84.25 86 LYS A O 1
ATOM 668 N N . SER A 1 87 ? 15.712 -5.851 -8.215 1.00 78.25 87 SER A N 1
ATOM 669 C CA . SER A 1 87 ? 15.766 -7.304 -7.968 1.00 78.25 87 SER A CA 1
ATOM 670 C C . SER A 1 87 ? 16.187 -7.678 -6.545 1.00 78.25 87 SER A C 1
ATOM 672 O O . SER A 1 87 ? 16.037 -8.829 -6.133 1.00 78.25 87 SER A O 1
ATOM 674 N N . SER A 1 88 ? 16.712 -6.716 -5.781 1.00 77.12 88 SER A N 1
ATOM 675 C CA . SER A 1 88 ? 17.016 -6.897 -4.364 1.00 77.12 88 SER A CA 1
ATOM 676 C C . SER A 1 88 ? 15.741 -7.138 -3.561 1.00 77.12 88 SER A C 1
ATOM 678 O O . SER A 1 88 ? 14.695 -6.574 -3.869 1.00 77.12 88 SER A O 1
ATOM 680 N N . THR A 1 89 ? 15.834 -7.937 -2.500 1.00 75.69 89 THR A N 1
ATOM 681 C CA . THR A 1 89 ? 14.733 -8.142 -1.553 1.00 75.69 89 THR A CA 1
ATOM 682 C C . THR A 1 89 ? 14.192 -6.797 -1.050 1.00 75.69 89 THR A C 1
ATOM 684 O O . THR A 1 89 ? 15.010 -5.971 -0.629 1.00 75.69 89 THR A O 1
ATOM 687 N N . PRO A 1 90 ? 12.860 -6.577 -1.061 1.00 77.12 90 PRO A N 1
ATOM 688 C CA . PRO A 1 90 ? 12.250 -5.440 -0.386 1.00 77.12 90 PRO A CA 1
ATOM 689 C C . PRO A 1 90 ? 12.726 -5.373 1.061 1.00 77.12 90 PRO A C 1
ATOM 691 O O . PRO A 1 90 ? 12.647 -6.349 1.809 1.00 77.12 90 PRO A O 1
ATOM 694 N N . GLY A 1 91 ? 13.327 -4.244 1.410 1.00 74.00 91 GLY A N 1
ATOM 695 C CA . GLY A 1 91 ? 13.974 -4.046 2.694 1.00 74.00 91 GLY A CA 1
ATOM 696 C C . GLY A 1 91 ? 13.225 -3.031 3.536 1.00 74.00 91 GLY A C 1
ATOM 697 O O . GLY A 1 91 ? 12.496 -2.194 3.019 1.00 74.00 91 GLY A O 1
ATOM 698 N N . LYS A 1 92 ? 13.510 -3.067 4.836 1.00 75.88 92 LYS A N 1
ATOM 699 C CA . LYS A 1 92 ? 13.033 -2.124 5.857 1.00 75.88 92 LYS A CA 1
ATOM 700 C C . LYS A 1 92 ? 13.120 -0.651 5.426 1.00 75.88 92 LYS A C 1
ATOM 702 O O . LYS A 1 92 ? 12.194 0.108 5.653 1.00 75.88 92 LYS A O 1
ATOM 707 N N . GLY A 1 93 ? 14.197 -0.285 4.725 1.00 77.75 93 GLY A N 1
ATOM 708 C CA . GLY A 1 93 ? 14.426 1.075 4.225 1.00 77.75 93 GLY A CA 1
ATOM 709 C C . GLY A 1 93 ? 13.406 1.591 3.202 1.00 77.75 93 GLY A C 1
ATOM 710 O O . GLY A 1 93 ? 13.465 2.760 2.854 1.00 77.75 93 GLY A O 1
ATOM 711 N N . MET A 1 94 ? 12.502 0.748 2.688 1.00 82.44 94 MET A N 1
ATOM 712 C CA . MET A 1 94 ? 11.397 1.202 1.833 1.00 82.44 94 MET A CA 1
ATOM 713 C C . MET A 1 94 ? 10.284 1.900 2.622 1.00 82.44 94 MET A C 1
ATOM 715 O O . MET A 1 94 ? 9.522 2.643 2.022 1.00 82.44 94 MET A O 1
ATOM 719 N N . PHE A 1 95 ? 10.223 1.673 3.935 1.00 83.88 95 PHE A N 1
ATOM 720 C CA . PHE A 1 95 ? 9.230 2.226 4.861 1.00 83.88 95 PHE A CA 1
ATOM 721 C C . PHE A 1 95 ? 9.875 3.203 5.859 1.00 83.88 95 PHE A C 1
ATOM 723 O O . PHE A 1 95 ? 9.377 3.406 6.960 1.00 83.88 95 PHE A O 1
ATOM 730 N N . ASP A 1 96 ? 11.051 3.740 5.524 1.00 82.25 96 ASP A N 1
ATOM 731 C CA . ASP A 1 96 ? 11.845 4.607 6.406 1.00 82.25 96 ASP A CA 1
ATOM 732 C C . ASP A 1 96 ? 11.571 6.088 6.105 1.00 82.25 96 ASP A C 1
ATOM 734 O O . ASP A 1 96 ? 12.478 6.879 5.842 1.00 82.25 96 ASP A O 1
ATOM 738 N N . SER A 1 97 ? 10.283 6.425 6.085 1.00 84.75 97 SER A N 1
ATOM 739 C CA . SER A 1 97 ? 9.767 7.792 5.968 1.00 84.75 97 SER A CA 1
ATOM 740 C C . SER A 1 97 ? 9.296 8.266 7.346 1.00 84.75 97 SER A C 1
ATOM 742 O O . SER A 1 97 ? 8.976 7.440 8.197 1.00 84.75 97 SER A O 1
ATOM 744 N N . PHE A 1 98 ? 9.266 9.578 7.593 1.00 86.62 98 PHE A N 1
ATOM 745 C CA . PHE A 1 98 ? 8.928 10.137 8.909 1.00 86.62 98 PHE A CA 1
ATOM 746 C C . PHE A 1 98 ? 7.987 11.336 8.784 1.00 86.62 98 PHE A C 1
ATOM 748 O O . PHE A 1 98 ? 8.133 12.142 7.864 1.00 86.62 98 PHE A O 1
ATOM 755 N N . ARG A 1 99 ? 7.071 11.475 9.746 1.00 84.50 99 ARG A N 1
ATOM 756 C CA . ARG A 1 99 ? 6.305 12.699 10.029 1.00 84.50 99 ARG A CA 1
ATOM 757 C C . ARG A 1 99 ? 6.686 13.139 11.438 1.00 84.50 99 ARG A C 1
ATOM 759 O O . ARG A 1 99 ? 6.504 12.396 12.399 1.00 84.50 99 ARG A O 1
ATOM 766 N N . GLY A 1 100 ? 7.323 14.305 11.545 1.00 86.44 100 GLY A N 1
ATOM 767 C CA . GLY A 1 100 ? 7.973 14.716 12.791 1.00 86.44 100 GLY A CA 1
ATOM 768 C C . GLY A 1 100 ? 9.029 13.698 13.238 1.00 86.44 100 GLY A C 1
ATOM 769 O O . GLY A 1 100 ? 9.953 13.393 12.484 1.00 86.44 100 GLY A O 1
ATOM 770 N N . ASP A 1 101 ? 8.867 13.175 14.454 1.00 88.50 101 ASP A N 1
ATOM 771 C CA . ASP A 1 101 ? 9.734 12.142 15.039 1.00 88.50 101 ASP A CA 1
ATOM 772 C C . ASP A 1 101 ? 9.150 10.719 14.904 1.00 88.50 101 ASP A C 1
ATOM 774 O O . ASP A 1 101 ? 9.763 9.756 15.371 1.00 88.50 101 ASP A O 1
ATOM 778 N N . HIS A 1 102 ? 7.982 10.575 14.270 1.00 89.50 102 HIS A N 1
ATOM 779 C CA . HIS A 1 102 ? 7.276 9.305 14.120 1.00 89.50 102 HIS A CA 1
ATOM 780 C C . HIS A 1 102 ? 7.613 8.663 12.781 1.00 89.50 102 HIS A C 1
ATOM 782 O O . HIS A 1 102 ? 7.604 9.324 11.736 1.00 89.50 102 HIS A O 1
ATOM 788 N N . ARG A 1 103 ? 7.938 7.371 12.801 1.00 88.88 103 ARG A N 1
ATOM 789 C CA . ARG A 1 103 ? 8.242 6.617 11.582 1.00 88.88 103 ARG A CA 1
ATOM 790 C C . ARG A 1 103 ? 6.949 6.200 10.891 1.00 88.88 103 ARG A C 1
ATOM 792 O O . ARG A 1 103 ? 5.956 5.905 11.544 1.00 88.88 103 ARG A O 1
ATOM 799 N N . GLN A 1 104 ? 6.994 6.095 9.570 1.00 88.50 104 GLN A N 1
ATOM 800 C CA . GLN A 1 104 ? 5.902 5.601 8.745 1.00 88.50 104 GLN A CA 1
ATOM 801 C C . GLN A 1 104 ? 5.310 4.296 9.293 1.00 88.50 104 GLN A C 1
ATOM 803 O O . GLN A 1 104 ? 6.044 3.367 9.651 1.00 88.50 104 GLN A O 1
ATOM 808 N N . MET A 1 105 ? 3.975 4.265 9.358 1.00 89.69 105 MET A N 1
ATOM 809 C CA . MET A 1 105 ? 3.145 3.185 9.910 1.00 89.69 105 MET A CA 1
ATOM 810 C C . MET A 1 105 ? 3.260 2.944 11.432 1.00 89.69 105 MET A C 1
ATOM 812 O O . MET A 1 105 ? 2.715 1.966 11.959 1.00 89.69 105 MET A O 1
ATOM 816 N N . GLU A 1 106 ? 3.920 3.833 12.180 1.00 91.44 106 GLU A N 1
ATOM 817 C CA . GLU A 1 106 ? 3.695 3.950 13.628 1.00 91.44 106 GLU A CA 1
ATOM 818 C C . GLU A 1 106 ? 2.325 4.581 13.902 1.00 91.44 106 GLU A C 1
ATOM 820 O O . GLU A 1 106 ? 1.800 5.318 13.069 1.00 91.44 106 GLU A O 1
ATOM 825 N N . ASP A 1 107 ? 1.726 4.278 15.054 1.00 93.12 107 ASP A N 1
ATOM 826 C CA . ASP A 1 107 ? 0.345 4.683 15.335 1.00 93.12 107 ASP A CA 1
ATOM 827 C C . ASP A 1 107 ? 0.208 6.212 15.342 1.00 93.12 107 ASP A C 1
ATOM 829 O O . ASP A 1 107 ? -0.735 6.754 14.772 1.00 93.12 107 ASP A O 1
ATOM 833 N N . GLU A 1 108 ? 1.182 6.912 15.927 1.00 92.00 108 GLU A N 1
ATOM 834 C CA . GLU A 1 108 ? 1.249 8.372 15.921 1.00 92.00 108 GLU A CA 1
ATOM 835 C C . GLU A 1 108 ? 1.451 8.934 14.509 1.00 92.00 108 GLU A C 1
ATOM 837 O O . GLU A 1 108 ? 0.819 9.919 14.145 1.00 92.00 108 GLU A O 1
ATOM 842 N N . TRP A 1 109 ? 2.264 8.274 13.676 1.00 92.38 109 TRP A N 1
ATOM 843 C CA . TRP A 1 109 ? 2.446 8.681 12.282 1.00 92.38 109 TRP A CA 1
ATOM 844 C C . TRP A 1 109 ? 1.152 8.549 11.479 1.00 92.38 109 TRP A C 1
ATOM 846 O O . TRP A 1 109 ? 0.832 9.429 10.688 1.00 92.38 109 TRP A O 1
ATOM 856 N N . ILE A 1 110 ? 0.410 7.455 11.681 1.00 91.56 110 ILE A N 1
ATOM 857 C CA . ILE A 1 110 ? -0.877 7.203 11.023 1.00 91.56 110 ILE A CA 1
ATOM 858 C C . ILE A 1 110 ? -1.905 8.243 11.460 1.00 91.56 110 ILE A C 1
ATOM 860 O O . ILE A 1 110 ? -2.647 8.749 10.624 1.00 91.56 110 ILE A O 1
ATOM 864 N N . GLN A 1 111 ? -1.953 8.565 12.754 1.00 90.75 111 GLN A N 1
ATOM 865 C CA . GLN A 1 111 ? -2.841 9.605 13.267 1.00 90.75 111 GLN A CA 1
ATOM 866 C C . GLN A 1 111 ? -2.527 10.962 12.632 1.00 90.75 111 GLN A C 1
ATOM 868 O O . GLN A 1 111 ? -3.445 11.598 12.120 1.00 90.75 111 GLN A O 1
ATOM 873 N N . ASP A 1 112 ? -1.251 11.357 12.602 1.00 89.06 112 ASP A N 1
ATOM 874 C CA . ASP A 1 112 ? -0.811 12.612 11.985 1.00 89.06 112 ASP A CA 1
ATOM 875 C C . ASP A 1 112 ? -1.125 12.639 10.480 1.00 89.06 112 ASP A C 1
ATOM 877 O O . ASP A 1 112 ? -1.689 13.610 9.982 1.00 89.06 112 ASP A O 1
ATOM 881 N N . ALA A 1 113 ? -0.814 11.558 9.754 1.00 88.38 113 ALA A N 1
ATOM 882 C CA . ALA A 1 113 ? -1.104 11.447 8.326 1.00 88.38 113 ALA A CA 1
ATOM 883 C C . ALA A 1 113 ? -2.606 11.556 8.041 1.00 88.38 113 ALA A C 1
ATOM 885 O O . ALA A 1 113 ? -3.015 12.326 7.181 1.00 88.38 113 ALA A O 1
ATOM 886 N N . PHE A 1 114 ? -3.433 10.839 8.799 1.00 86.38 114 PHE A N 1
ATOM 887 C CA . PHE A 1 114 ? -4.878 10.854 8.611 1.00 86.38 114 PHE A CA 1
ATOM 888 C C . PHE A 1 114 ? -5.516 12.203 8.963 1.00 86.38 114 PHE A C 1
ATOM 890 O O . PHE A 1 114 ? -6.412 12.663 8.258 1.00 86.38 114 PHE A O 1
ATOM 897 N N . ASP A 1 115 ? -5.092 12.837 10.062 1.00 83.81 115 ASP A N 1
ATOM 898 C CA . ASP A 1 115 ? -5.629 14.140 10.466 1.00 83.81 115 ASP A CA 1
ATOM 899 C C . ASP A 1 115 ? -5.188 15.267 9.507 1.00 83.81 115 ASP A C 1
ATOM 901 O O . ASP A 1 115 ? -5.950 16.218 9.334 1.00 83.81 115 ASP A O 1
ATOM 905 N N . ASP A 1 116 ? -4.023 15.152 8.855 1.00 81.62 116 ASP A N 1
ATOM 906 C CA . ASP A 1 116 ? -3.587 16.079 7.797 1.00 81.62 116 ASP A CA 1
ATOM 907 C C . ASP A 1 116 ? -4.358 15.882 6.475 1.00 81.62 116 ASP A C 1
ATOM 909 O O . ASP A 1 116 ? -4.517 16.826 5.702 1.00 81.62 116 ASP A O 1
ATOM 913 N N . GLU A 1 117 ? -4.817 14.660 6.196 1.00 75.50 117 GLU A N 1
ATOM 914 C CA . GLU A 1 117 ? -5.456 14.285 4.926 1.00 75.50 117 GLU A CA 1
ATOM 915 C C . GLU A 1 117 ? -6.967 14.500 4.911 1.00 75.50 117 GLU A C 1
ATOM 917 O O . GLU A 1 117 ? -7.546 14.829 3.875 1.00 75.50 117 GLU A O 1
ATOM 922 N N . ILE A 1 118 ? -7.624 14.324 6.055 1.00 66.69 118 ILE A N 1
ATOM 923 C CA . ILE A 1 118 ? -9.073 14.469 6.161 1.00 66.69 118 ILE A CA 1
ATOM 924 C C . ILE A 1 118 ? -9.409 15.852 6.716 1.00 66.69 118 ILE A C 1
ATOM 926 O O . ILE A 1 118 ? -9.514 16.059 7.928 1.00 66.69 118 ILE A O 1
ATOM 930 N N . ASP A 1 119 ? -9.629 16.790 5.791 1.00 59.78 119 ASP A N 1
ATOM 931 C CA . ASP A 1 119 ? -10.123 18.139 6.074 1.00 59.78 119 ASP A CA 1
ATOM 932 C C . ASP A 1 119 ? -11.459 18.131 6.853 1.00 59.78 119 ASP A C 1
ATOM 934 O O . ASP A 1 119 ? -12.287 17.224 6.750 1.00 59.78 119 ASP A O 1
ATOM 938 N N . GLU A 1 120 ? -11.742 19.215 7.587 1.00 52.00 120 GLU A N 1
ATOM 939 C CA . GLU A 1 120 ? -12.959 19.384 8.411 1.00 52.00 120 GLU A CA 1
ATOM 940 C C . GLU A 1 120 ? -14.306 19.171 7.677 1.00 52.00 120 GLU A C 1
ATOM 942 O O . GLU A 1 120 ? -15.341 18.986 8.320 1.00 52.00 120 GLU A O 1
ATOM 947 N N . GLY A 1 121 ? -14.313 19.156 6.339 1.00 49.38 121 GLY A N 1
ATOM 948 C CA . GLY A 1 121 ? -15.500 18.980 5.496 1.00 49.38 121 GLY A CA 1
ATOM 949 C C . GLY A 1 121 ? -15.900 17.534 5.168 1.00 49.38 121 GLY A C 1
ATOM 950 O O . GLY A 1 121 ? -17.046 17.321 4.778 1.00 49.38 121 GLY A O 1
ATOM 951 N N . SER A 1 122 ? -15.015 16.548 5.340 1.00 57.19 122 SER A N 1
ATOM 952 C CA . SER A 1 122 ? -15.243 15.121 5.016 1.00 57.19 122 SER A CA 1
ATOM 953 C C . SER A 1 122 ? -15.646 14.275 6.237 1.00 57.19 122 SER A C 1
ATOM 955 O O . SER A 1 122 ? -15.672 13.043 6.197 1.00 57.19 122 SER A O 1
ATOM 957 N N . PHE A 1 123 ? -16.010 14.939 7.340 1.00 53.81 123 PHE A N 1
ATOM 958 C CA . PHE A 1 123 ? -16.226 14.319 8.650 1.00 53.81 123 PHE A CA 1
ATOM 959 C C . PHE A 1 123 ? -17.320 13.240 8.679 1.00 53.81 123 PHE A C 1
ATOM 961 O O . PHE A 1 123 ? -17.166 12.263 9.411 1.00 53.81 123 PHE A O 1
ATOM 968 N N . ASP A 1 124 ? -18.393 13.369 7.897 1.00 62.25 124 ASP A N 1
ATOM 969 C CA . ASP A 1 124 ? -19.512 12.415 7.952 1.00 62.25 124 ASP A CA 1
ATOM 970 C C . ASP A 1 124 ? -19.176 11.064 7.292 1.00 62.25 124 ASP A C 1
ATOM 972 O O . ASP A 1 124 ? -19.653 10.028 7.752 1.00 62.25 124 ASP A O 1
ATOM 976 N N . GLU A 1 125 ? -18.331 11.053 6.257 1.00 69.94 125 GLU A N 1
ATOM 977 C CA . GLU A 1 125 ? -17.991 9.843 5.492 1.00 69.94 125 GLU A CA 1
ATOM 978 C C . GLU A 1 125 ? -16.964 8.966 6.222 1.00 69.94 125 GLU A C 1
ATOM 980 O O . GLU A 1 125 ? -17.080 7.742 6.235 1.00 69.94 125 GLU A O 1
ATOM 985 N N . TYR A 1 126 ? -16.024 9.588 6.941 1.00 81.38 126 TYR A N 1
ATOM 986 C CA . TYR A 1 126 ? -14.917 8.890 7.607 1.00 81.38 126 TYR A CA 1
ATOM 987 C C . TYR A 1 126 ? -15.020 8.850 9.137 1.00 81.38 126 TYR A C 1
ATOM 989 O O . TYR A 1 126 ? -14.041 8.530 9.815 1.00 81.38 126 TYR A O 1
ATOM 997 N N . THR A 1 127 ? -16.189 9.144 9.720 1.00 84.38 127 THR A N 1
ATOM 998 C CA . THR A 1 127 ? -16.370 9.147 11.187 1.00 84.38 127 THR A CA 1
ATOM 999 C C . THR A 1 127 ? -15.955 7.816 11.829 1.00 84.38 127 THR A C 1
ATOM 1001 O O . THR A 1 127 ? -15.273 7.820 12.857 1.00 84.38 127 THR A O 1
ATOM 1004 N N . GLU A 1 128 ? -16.333 6.679 11.235 1.00 87.88 128 GLU A N 1
ATOM 1005 C CA . GLU A 1 128 ? -15.979 5.356 11.771 1.00 87.88 128 GLU A CA 1
ATOM 1006 C C . GLU A 1 128 ? -14.469 5.081 11.670 1.00 87.88 128 GLU A C 1
ATOM 1008 O O . GLU A 1 128 ? -13.859 4.653 12.652 1.00 87.88 128 GLU A O 1
ATOM 1013 N N . VAL A 1 129 ? -13.848 5.421 10.534 1.00 88.56 129 VAL A N 1
ATOM 1014 C CA . VAL A 1 129 ? -12.397 5.280 10.309 1.00 88.56 129 VAL A CA 1
ATOM 1015 C C . VAL A 1 129 ? -11.608 6.132 11.303 1.00 88.56 129 VAL A C 1
ATOM 1017 O O . VAL A 1 129 ? -10.678 5.653 11.949 1.00 88.56 129 VAL A O 1
ATOM 1020 N N . LYS A 1 130 ? -12.028 7.384 11.506 1.00 87.31 130 LYS A N 1
ATOM 1021 C CA . LYS A 1 130 ? -11.423 8.296 12.482 1.00 87.31 130 LYS A CA 1
ATOM 1022 C C . LYS A 1 130 ? -11.519 7.755 13.906 1.00 87.31 130 LYS A C 1
ATOM 1024 O O . LYS A 1 130 ? -10.588 7.916 14.695 1.00 87.31 130 LYS A O 1
ATOM 1029 N N . GLY A 1 131 ? -12.648 7.128 14.241 1.00 87.62 131 GLY A N 1
ATOM 1030 C CA . GLY A 1 131 ? -12.838 6.431 15.508 1.00 87.62 131 GLY A CA 1
ATOM 1031 C C . GLY A 1 131 ? -11.802 5.328 15.697 1.00 87.62 131 GLY A C 1
ATOM 1032 O O . GLY A 1 131 ? -11.087 5.347 16.697 1.00 87.62 131 GLY A O 1
ATOM 1033 N N . ALA A 1 132 ? -11.678 4.444 14.705 1.00 91.19 132 ALA A N 1
ATOM 1034 C CA . ALA A 1 132 ? -10.727 3.337 14.706 1.00 91.19 132 ALA A CA 1
ATOM 1035 C C . ALA A 1 132 ? -9.270 3.811 14.820 1.00 91.19 132 ALA A C 1
ATOM 1037 O O . ALA A 1 132 ? -8.523 3.305 15.656 1.00 91.19 132 ALA A O 1
ATOM 1038 N N . ILE A 1 133 ? -8.876 4.833 14.052 1.00 89.56 133 ILE A N 1
ATOM 1039 C CA . ILE A 1 133 ? -7.517 5.393 14.082 1.00 89.56 133 ILE A CA 1
ATOM 1040 C C . ILE A 1 133 ? -7.183 5.991 15.451 1.00 89.56 133 ILE A C 1
ATOM 1042 O O . ILE A 1 133 ? -6.120 5.720 16.003 1.00 89.56 133 ILE A O 1
ATOM 1046 N N . ARG A 1 134 ? -8.106 6.748 16.054 1.00 89.44 134 ARG A N 1
ATOM 1047 C CA . ARG A 1 134 ? -7.897 7.353 17.381 1.00 89.44 134 ARG A CA 1
ATOM 1048 C C . ARG A 1 134 ? -7.853 6.336 18.518 1.00 89.44 134 ARG A C 1
ATOM 1050 O O . ARG A 1 134 ? -7.249 6.616 19.552 1.00 89.44 134 ARG A O 1
ATOM 1057 N N . SER A 1 135 ? -8.528 5.197 18.370 1.00 91.44 135 SER A N 1
ATOM 1058 C CA . SER A 1 135 ? -8.500 4.112 19.354 1.00 91.44 135 SER A CA 1
ATOM 1059 C C . SER A 1 135 ? -7.421 3.064 19.086 1.00 91.44 135 SER A C 1
ATOM 1061 O O . SER A 1 135 ? -7.327 2.115 19.862 1.00 91.44 135 SER A O 1
ATOM 1063 N N . ASN A 1 136 ? -6.631 3.221 18.018 1.00 92.81 136 ASN A N 1
ATOM 1064 C CA . ASN A 1 136 ? -5.707 2.208 17.501 1.00 92.81 136 ASN A CA 1
ATOM 1065 C C . ASN A 1 136 ? -6.386 0.841 17.277 1.00 92.81 136 ASN A C 1
ATOM 1067 O O . ASN A 1 136 ? -5.799 -0.207 17.535 1.00 92.81 136 ASN A O 1
ATOM 1071 N N . ASP A 1 137 ? -7.646 0.860 16.830 1.00 95.00 137 ASP A N 1
ATOM 1072 C CA . ASP A 1 137 ? -8.453 -0.332 16.537 1.00 95.00 137 ASP A CA 1
ATOM 1073 C C . ASP A 1 137 ? -8.426 -0.639 15.035 1.00 95.00 137 ASP A C 1
ATOM 1075 O O . ASP A 1 137 ? -9.418 -0.513 14.317 1.00 95.00 137 ASP A O 1
ATOM 1079 N N . TYR A 1 138 ? -7.232 -0.953 14.541 1.00 94.75 138 TYR A N 1
ATOM 1080 C CA . TYR A 1 138 ? -6.986 -1.290 13.146 1.00 94.75 138 TYR A CA 1
ATOM 1081 C C . TYR A 1 138 ? -5.791 -2.236 13.024 1.00 94.75 138 TYR A C 1
ATOM 1083 O O . TYR A 1 138 ? -4.951 -2.331 13.921 1.00 94.75 138 TYR A O 1
ATOM 1091 N N . ARG A 1 139 ? -5.708 -2.930 11.888 1.00 94.88 139 ARG A N 1
ATOM 1092 C CA . ARG A 1 139 ? -4.533 -3.710 11.482 1.00 94.88 139 ARG A CA 1
ATOM 1093 C C . ARG A 1 139 ? -3.675 -2.906 10.513 1.00 94.88 139 ARG A C 1
ATOM 1095 O 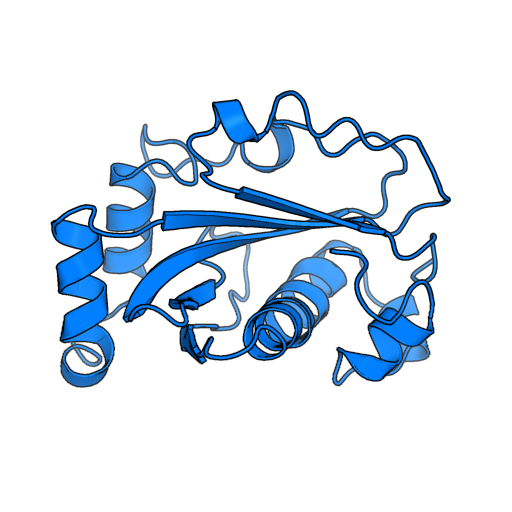O . ARG A 1 139 ? -4.183 -2.059 9.782 1.00 94.88 139 ARG A O 1
ATOM 1102 N N . LYS A 1 140 ? -2.380 -3.195 10.488 1.00 93.62 140 LYS A N 1
ATOM 1103 C CA . LYS A 1 140 ? -1.407 -2.583 9.582 1.00 93.62 140 LYS A CA 1
ATOM 1104 C C . LYS A 1 140 ? -0.898 -3.616 8.597 1.00 93.62 140 LYS A C 1
ATOM 1106 O O . LYS A 1 140 ? -0.329 -4.629 8.996 1.00 93.62 140 LYS A O 1
ATOM 1111 N N . GLU A 1 141 ? -1.049 -3.351 7.310 1.00 92.69 141 GLU A N 1
ATOM 1112 C CA . GLU A 1 141 ? -0.544 -4.220 6.250 1.00 92.69 141 GLU A CA 1
ATOM 1113 C C . GLU A 1 141 ? 0.409 -3.470 5.324 1.00 92.69 141 GLU A C 1
ATOM 1115 O O . GLU A 1 141 ? 0.413 -2.241 5.257 1.00 92.69 141 GLU A O 1
ATOM 1120 N N . ALA A 1 142 ? 1.231 -4.229 4.604 1.00 90.50 142 ALA A N 1
ATOM 1121 C CA . ALA A 1 142 ? 2.002 -3.699 3.493 1.00 90.50 142 ALA A CA 1
ATOM 1122 C C . ALA A 1 142 ? 1.814 -4.546 2.234 1.00 90.50 142 ALA A C 1
ATOM 1124 O O . ALA A 1 142 ? 1.907 -5.776 2.287 1.00 90.50 142 ALA A O 1
ATOM 1125 N N . ILE A 1 143 ? 1.633 -3.892 1.089 1.00 90.00 143 ILE A N 1
ATOM 1126 C CA . ILE A 1 143 ? 1.664 -4.512 -0.236 1.00 90.00 143 ILE A CA 1
ATOM 1127 C C . ILE A 1 143 ? 2.871 -3.968 -0.992 1.00 90.00 143 ILE A C 1
ATOM 1129 O O . ILE A 1 143 ? 3.005 -2.773 -1.225 1.00 90.00 143 ILE A O 1
ATOM 1133 N N . VAL A 1 144 ? 3.767 -4.859 -1.411 1.00 89.44 144 VAL A N 1
ATOM 1134 C CA . VAL A 1 144 ? 4.929 -4.497 -2.223 1.00 89.44 144 VAL A CA 1
ATOM 1135 C C . VAL A 1 144 ? 4.818 -5.133 -3.598 1.00 89.44 144 VAL A C 1
ATOM 1137 O O . VAL A 1 144 ? 4.921 -6.355 -3.723 1.00 89.44 144 VAL A O 1
ATOM 1140 N N . VAL A 1 145 ? 4.690 -4.313 -4.639 1.00 89.69 145 VAL A N 1
ATOM 1141 C CA . VAL A 1 145 ? 4.801 -4.749 -6.034 1.00 89.69 145 VAL A CA 1
ATOM 1142 C C . VAL A 1 145 ? 6.259 -4.636 -6.472 1.00 89.69 145 VAL A C 1
ATOM 1144 O O . VAL A 1 145 ? 6.841 -3.556 -6.572 1.00 89.69 145 VAL A O 1
ATOM 1147 N N . GLN A 1 146 ? 6.876 -5.787 -6.712 1.00 88.56 146 GLN A N 1
ATOM 1148 C CA . GLN A 1 146 ? 8.263 -5.913 -7.129 1.00 88.56 146 GLN A CA 1
ATOM 1149 C C . GLN A 1 146 ? 8.349 -6.323 -8.603 1.00 88.56 146 GLN A C 1
ATOM 1151 O O . GLN A 1 146 ? 8.271 -7.512 -8.935 1.00 88.56 146 GLN A O 1
ATOM 1156 N N . ASP A 1 147 ? 8.623 -5.352 -9.476 1.00 87.38 147 ASP A N 1
ATOM 1157 C CA . ASP A 1 147 ? 8.864 -5.605 -10.896 1.00 87.38 147 ASP A CA 1
ATOM 1158 C C . ASP A 1 147 ? 10.333 -5.903 -11.188 1.00 87.38 147 ASP A C 1
ATOM 1160 O O . ASP A 1 147 ? 11.138 -5.079 -11.629 1.00 87.38 147 ASP A O 1
ATOM 1164 N N . ALA A 1 148 ? 10.716 -7.133 -10.873 1.00 81.12 148 ALA A N 1
ATOM 1165 C CA . ALA A 1 148 ? 12.037 -7.643 -11.175 1.00 81.12 148 ALA A CA 1
ATOM 1166 C C . ALA A 1 148 ? 11.995 -9.136 -11.487 1.00 81.12 148 ALA A C 1
ATOM 1168 O O . ALA A 1 148 ? 11.091 -9.860 -11.062 1.00 81.12 148 ALA A O 1
ATOM 1169 N N . SER A 1 149 ? 13.025 -9.607 -12.193 1.00 69.50 149 SER A N 1
ATOM 1170 C CA . SER A 1 149 ? 13.207 -11.027 -12.480 1.00 69.50 149 SER A CA 1
ATOM 1171 C C . SER A 1 149 ? 13.174 -11.870 -11.196 1.00 69.50 149 SER A C 1
ATOM 1173 O O . SER A 1 149 ? 13.631 -11.449 -10.128 1.00 69.50 149 SER A O 1
ATOM 1175 N N . SER A 1 150 ? 12.590 -13.067 -11.299 1.00 59.44 150 SER A N 1
ATOM 1176 C CA . SER A 1 150 ? 12.304 -13.953 -10.166 1.00 59.44 150 SER A CA 1
ATOM 1177 C C . SER A 1 150 ? 13.531 -14.170 -9.266 1.00 59.44 150 SER A C 1
ATOM 1179 O O . SER A 1 150 ? 14.561 -14.674 -9.718 1.00 59.44 150 SER A O 1
ATOM 1181 N N . GLY A 1 151 ? 13.405 -13.832 -7.981 1.00 53.28 151 GLY 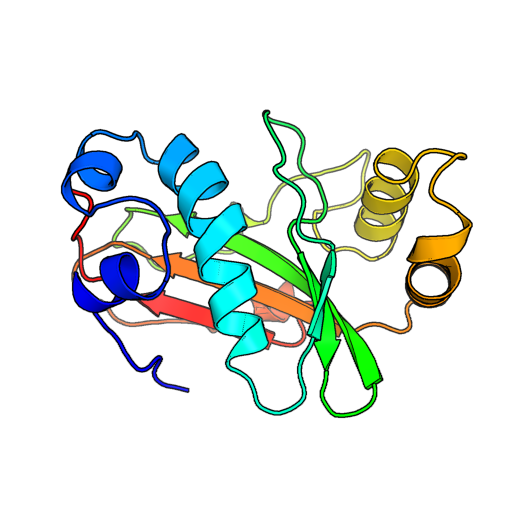A N 1
ATOM 1182 C CA . GLY A 1 151 ? 14.422 -14.024 -6.945 1.00 53.28 151 GLY A CA 1
ATOM 1183 C C . GLY A 1 151 ? 13.807 -14.555 -5.647 1.00 53.28 151 GLY A C 1
ATOM 1184 O O . GLY A 1 151 ? 12.588 -14.583 -5.491 1.00 53.28 151 GLY A O 1
ATOM 1185 N N . LYS A 1 152 ? 14.638 -15.008 -4.699 1.00 44.66 152 LYS A N 1
ATOM 1186 C CA . LYS A 1 152 ? 14.152 -15.528 -3.408 1.00 44.66 152 LYS A CA 1
ATOM 1187 C C . LYS A 1 152 ? 13.510 -14.405 -2.584 1.00 44.66 152 LYS A C 1
ATOM 1189 O O . LYS A 1 152 ? 14.165 -13.410 -2.288 1.00 44.66 152 LYS A O 1
ATOM 1194 N N . SER A 1 153 ? 12.258 -14.588 -2.174 1.00 47.03 153 SER A N 1
ATOM 1195 C CA . SER A 1 153 ? 11.590 -13.732 -1.189 1.00 47.03 153 SER A CA 1
ATOM 1196 C C . SER A 1 153 ? 12.134 -14.036 0.205 1.00 47.03 153 SER A C 1
ATOM 1198 O O . SER A 1 153 ? 12.067 -15.175 0.663 1.00 47.03 153 SER A O 1
ATOM 1200 N N . ILE A 1 154 ? 12.680 -13.030 0.887 1.00 45.31 154 ILE A N 1
ATOM 1201 C CA . ILE A 1 154 ? 12.894 -13.088 2.333 1.00 45.31 154 ILE A CA 1
ATOM 1202 C C . ILE A 1 154 ? 12.011 -11.996 2.929 1.00 45.31 154 ILE A C 1
ATOM 1204 O O . ILE A 1 154 ? 12.392 -10.836 2.953 1.00 45.31 154 ILE A O 1
ATOM 1208 N N . THR A 1 155 ? 10.821 -12.381 3.386 1.00 52.00 155 THR A N 1
ATOM 1209 C CA . THR A 1 155 ? 9.892 -11.540 4.167 1.00 52.00 155 THR A CA 1
ATOM 1210 C C . THR A 1 155 ? 10.322 -11.395 5.630 1.00 52.00 155 THR A C 1
ATOM 1212 O O . THR A 1 155 ? 9.759 -10.598 6.377 1.00 52.00 155 THR A O 1
ATOM 1215 N N . LYS A 1 156 ? 11.340 -12.155 6.061 1.00 43.19 156 LYS A N 1
ATOM 1216 C CA . LYS A 1 156 ? 11.851 -12.161 7.435 1.00 43.19 156 LYS A CA 1
ATOM 1217 C C . LYS A 1 156 ? 12.534 -10.824 7.752 1.00 43.19 156 LYS A C 1
ATOM 1219 O O . LYS A 1 156 ? 13.711 -10.638 7.454 1.00 43.19 156 LYS A O 1
ATOM 1224 N N . GLY A 1 157 ? 11.768 -9.903 8.326 1.00 57.16 157 GLY A N 1
ATOM 1225 C CA . GLY A 1 157 ? 12.228 -8.599 8.793 1.00 57.16 157 GLY A CA 1
ATOM 1226 C C . GLY A 1 157 ? 11.202 -7.481 8.622 1.00 57.16 157 GLY A C 1
ATOM 1227 O O . GLY A 1 157 ? 11.283 -6.507 9.355 1.00 57.16 157 GLY A O 1
ATOM 1228 N N . LEU A 1 158 ? 10.232 -7.589 7.709 1.00 63.72 158 LEU A N 1
ATOM 1229 C CA . LEU A 1 158 ? 9.246 -6.512 7.520 1.00 63.72 158 LEU A CA 1
ATOM 1230 C C . LEU A 1 158 ? 8.159 -6.508 8.607 1.00 63.72 158 LEU A C 1
ATOM 1232 O O . LEU A 1 158 ? 7.732 -5.443 9.020 1.00 63.72 158 LEU A O 1
ATOM 1236 N N . THR A 1 159 ? 7.826 -7.659 9.195 1.00 61.28 159 THR A N 1
ATOM 1237 C CA . THR A 1 159 ? 6.947 -7.734 10.381 1.00 61.28 159 THR A CA 1
ATOM 1238 C C . THR A 1 159 ? 7.518 -7.011 11.610 1.00 61.28 159 THR A C 1
ATOM 1240 O O . THR A 1 159 ? 6.781 -6.657 12.519 1.00 61.28 159 THR A O 1
ATOM 1243 N N . ASP A 1 160 ? 8.831 -6.740 11.655 1.00 65.25 160 ASP A N 1
ATOM 1244 C CA . ASP A 1 160 ? 9.440 -5.964 12.748 1.00 65.25 160 ASP A CA 1
ATOM 1245 C C . ASP A 1 160 ? 9.075 -4.462 12.689 1.00 65.25 160 ASP A C 1
ATOM 1247 O O . ASP A 1 160 ? 9.485 -3.706 13.568 1.00 65.25 160 ASP A O 1
ATOM 1251 N N . PHE A 1 161 ? 8.371 -4.010 11.641 1.00 71.06 161 PHE A N 1
ATOM 1252 C CA . PHE A 1 161 ? 7.947 -2.614 11.448 1.00 71.06 161 PHE A CA 1
ATOM 1253 C C . PHE A 1 161 ? 6.558 -2.325 12.022 1.00 71.06 161 PHE A C 1
ATOM 1255 O O . PHE A 1 161 ? 6.029 -1.241 11.817 1.00 71.06 161 PHE A O 1
ATOM 1262 N N . GLY A 1 162 ? 5.983 -3.272 12.768 1.00 76.75 162 GLY A N 1
ATOM 1263 C CA . GLY A 1 162 ? 4.633 -3.131 13.306 1.00 76.75 162 GLY A CA 1
ATOM 1264 C C . GLY A 1 162 ? 3.541 -3.450 12.286 1.00 76.75 162 GLY A C 1
ATOM 1265 O O . GLY A 1 162 ? 2.383 -3.197 12.577 1.00 76.75 162 GLY A O 1
ATOM 1266 N N . PHE A 1 163 ? 3.894 -4.016 11.128 1.00 86.50 163 PHE A N 1
ATOM 1267 C CA . PHE A 1 163 ? 2.924 -4.610 10.213 1.00 86.50 163 PHE A CA 1
ATOM 1268 C C . PHE A 1 163 ? 2.455 -5.964 10.742 1.00 86.50 163 PHE A C 1
ATOM 1270 O O . PHE A 1 163 ? 3.276 -6.828 11.075 1.00 86.50 163 PHE A O 1
ATOM 1277 N N . ASP A 1 164 ? 1.143 -6.154 10.748 1.00 88.38 164 ASP A N 1
ATOM 1278 C CA . ASP A 1 164 ? 0.483 -7.421 11.034 1.00 88.38 164 ASP A CA 1
ATOM 1279 C C . ASP A 1 164 ? 0.648 -8.409 9.874 1.00 88.38 164 ASP A C 1
ATOM 1281 O O . ASP A 1 164 ? 0.845 -9.604 10.108 1.00 88.38 164 ASP A O 1
ATOM 1285 N N . ASP A 1 165 ? 0.631 -7.918 8.629 1.00 87.25 165 ASP A N 1
ATOM 1286 C CA . ASP A 1 165 ? 0.906 -8.727 7.440 1.00 87.25 165 ASP A CA 1
ATOM 1287 C C . ASP A 1 165 ? 1.687 -7.965 6.363 1.00 87.25 165 ASP A C 1
ATOM 1289 O O . ASP A 1 165 ? 1.617 -6.743 6.238 1.00 87.25 165 ASP A O 1
ATOM 1293 N N . VAL A 1 166 ? 2.461 -8.709 5.571 1.00 85.31 166 VAL A N 1
ATOM 1294 C CA . VAL A 1 166 ? 3.233 -8.157 4.456 1.00 85.31 166 VAL A CA 1
ATOM 1295 C C . VAL A 1 166 ? 3.118 -9.060 3.246 1.00 85.31 166 VAL A C 1
ATOM 1297 O O . VAL A 1 166 ? 3.625 -10.186 3.208 1.00 85.31 166 VAL A O 1
ATOM 1300 N N . THR A 1 167 ? 2.537 -8.496 2.203 1.00 86.19 167 THR A N 1
ATOM 1301 C CA . THR A 1 167 ? 2.351 -9.130 0.917 1.00 86.19 167 THR A CA 1
ATOM 1302 C C . THR A 1 167 ? 3.373 -8.609 -0.086 1.00 86.19 167 THR A C 1
ATOM 1304 O O . THR A 1 167 ? 3.553 -7.409 -0.252 1.00 86.19 167 THR A O 1
ATOM 1307 N N . VAL A 1 168 ? 4.042 -9.521 -0.797 1.00 85.06 168 VAL A N 1
ATOM 1308 C CA . VAL A 1 168 ? 4.968 -9.170 -1.884 1.00 85.06 168 VAL A CA 1
ATOM 1309 C C . VAL A 1 168 ? 4.510 -9.838 -3.171 1.00 85.06 168 VAL A C 1
ATOM 1311 O O . VAL A 1 168 ? 4.519 -11.068 -3.266 1.00 85.06 168 VAL A O 1
ATOM 1314 N N . VAL A 1 169 ? 4.163 -9.028 -4.167 1.00 84.25 169 VAL A N 1
ATOM 1315 C CA . VAL A 1 169 ? 3.775 -9.460 -5.513 1.00 84.25 169 VAL A CA 1
ATOM 1316 C C . VAL A 1 169 ? 4.958 -9.279 -6.454 1.00 84.25 169 VAL A C 1
ATOM 1318 O O . VAL A 1 169 ? 5.617 -8.246 -6.425 1.00 84.25 169 VAL A O 1
ATOM 1321 N N . ARG A 1 170 ? 5.273 -10.285 -7.275 1.00 83.50 170 ARG A N 1
ATOM 1322 C CA . ARG A 1 170 ? 6.407 -10.227 -8.208 1.00 83.50 170 ARG A CA 1
ATOM 1323 C C . ARG A 1 170 ? 5.918 -10.299 -9.641 1.00 83.50 170 ARG A C 1
ATOM 1325 O O . ARG A 1 170 ? 5.311 -11.288 -10.030 1.00 83.50 170 ARG A O 1
ATOM 1332 N N . THR A 1 171 ? 6.273 -9.300 -10.434 1.00 84.50 171 THR A N 1
ATOM 1333 C CA . THR A 1 171 ? 5.749 -9.138 -11.795 1.00 84.50 171 THR A CA 1
ATOM 1334 C C . THR A 1 171 ? 6.777 -9.420 -12.888 1.00 84.50 171 THR A C 1
ATOM 1336 O O . THR A 1 171 ? 6.431 -9.459 -14.056 1.00 84.50 171 THR A O 1
ATOM 1339 N N . GLY A 1 172 ? 8.021 -9.764 -12.542 1.00 80.62 172 GLY A N 1
ATOM 1340 C CA . GLY A 1 172 ? 8.951 -10.395 -13.486 1.00 80.62 172 GLY A CA 1
ATOM 1341 C C . GLY A 1 172 ? 9.795 -9.454 -14.350 1.00 80.62 172 GLY A C 1
ATOM 1342 O O . GLY A 1 172 ? 10.556 -9.958 -15.174 1.00 80.62 172 GLY A O 1
ATOM 1343 N N . GLY A 1 173 ? 9.757 -8.138 -14.127 1.00 81.06 173 GLY A N 1
ATOM 1344 C CA . GLY A 1 173 ? 10.529 -7.154 -14.897 1.00 81.06 173 GLY A CA 1
ATOM 1345 C C . GLY A 1 173 ? 9.820 -6.728 -16.183 1.00 81.06 173 GLY A C 1
ATOM 1346 O O . GLY A 1 173 ? 10.467 -6.591 -17.214 1.00 81.06 173 GLY A O 1
ATOM 1347 N N . VAL A 1 174 ? 8.498 -6.623 -16.127 1.00 82.19 174 VAL A N 1
ATOM 1348 C CA . VAL A 1 174 ? 7.591 -6.350 -17.243 1.00 82.19 174 VAL A CA 1
ATOM 1349 C C . VAL A 1 174 ? 7.565 -4.877 -17.641 1.00 82.19 174 VAL A C 1
ATOM 1351 O O . VAL A 1 174 ? 7.349 -4.574 -18.819 1.00 82.19 174 VAL A O 1
ATOM 1354 N N . THR A 1 175 ? 7.802 -3.972 -16.690 1.00 82.31 175 THR A N 1
ATOM 1355 C CA . THR A 1 175 ? 7.767 -2.520 -16.903 1.00 82.31 175 THR A CA 1
ATOM 1356 C C . THR A 1 175 ? 9.101 -1.975 -17.432 1.00 82.31 175 THR A C 1
ATOM 1358 O O . THR A 1 175 ? 9.336 -0.771 -17.376 1.00 82.31 175 THR A O 1
ATOM 1361 N N . LYS A 1 176 ? 10.009 -2.847 -17.897 1.00 71.75 176 LYS A N 1
ATOM 1362 C CA . LYS A 1 176 ? 11.353 -2.510 -18.395 1.00 71.75 176 LYS A CA 1
ATOM 1363 C C . LYS A 1 176 ? 11.630 -3.046 -19.790 1.00 71.75 176 LYS A C 1
ATOM 1365 O O . LYS A 1 176 ? 11.064 -4.102 -20.145 1.00 71.75 176 LYS A O 1
#

Organism: NCBI:txid767519

Radius of gyration: 15.85 Å; chains: 1; bounding box: 36×36×43 Å

Foldseek 3Di:
DADPDAALRLQVVFFPDHLVRLLVDDQVCCQQRRFLQTRVQVVQVVAPQKAWLDADRPPDDDDAQRTWMAHNVRFIEGEAEEEDQDPDADDPVRQQDDDPPHGHPDLVRNLVRVVVVDPPVCCVSCVVVNVCSVVVRHAYEYEYEYEAADDDHDPPPNVVVRHPYYHYGYHHNSSD

Sequence (176 aa):
MSYPGDGESFYTSNSDYSLDEIREMNNQDIGADVVEEDIAPELIERRDGWDVVYAEQKGGTDAGIDVIAKDADGNYVITEVKFTGKSSTPGKGMFDSFRGDHRQMEDEWIQDAFDDEIDEGSFDEYTEVKGAIRSNDYRKEAIVVQDASSGKSITKGLTDFGFDDVTVVRTGGVTK

pLDDT: mean 81.71, std 14.14, range [36.31, 95.94]